Protein AF-A0A529SNG8-F1 (afdb_monomer)

Mean predicted aligned error: 4.26 Å

Sequence (43 aa):
PLGRSVLISGAVAAETSTPLVPLG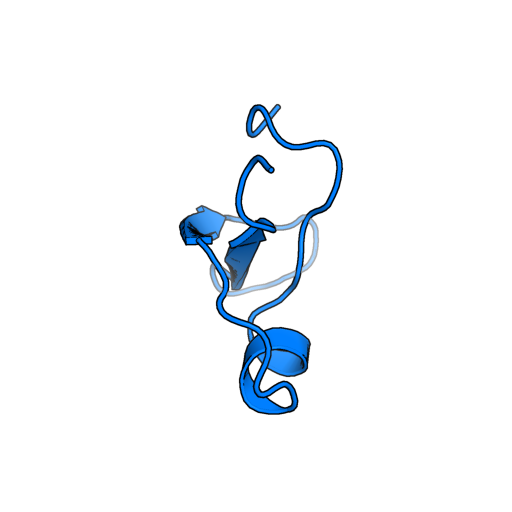EHQLRGIVRPCAVFGLPDG

Foldseek 3Di:
DLPAPDKDWPVRVVVDPQDWAWSQWDDDVPDPGTTTITHHDDD

Radius of gyration: 10.55 Å; Cα contacts (8 Å, |Δi|>4): 57; chains: 1; bounding box: 24×15×25 Å

Solvent-accessible surface area (backbone atoms only — not comparable to full-atom values): 2887 Å² total; per-residue (Å²): 131,91,86,58,98,50,80,41,48,52,74,60,57,72,78,47,89,69,80,65,39,81,72,50,72,40,82,45,93,94,47,96,57,66,41,48,34,27,27,68,66,85,129

pLDDT: mean 87.45, std 6.78, range [63.97, 94.06]

Structure (mmCIF, N/CA/C/O backbone):
data_AF-A0A529SNG8-F1
#
_entry.id   AF-A0A529SNG8-F1
#
loop_
_atom_site.group_PDB
_atom_site.id
_atom_site.type_symbol
_atom_site.label_atom_id
_atom_site.label_alt_id
_atom_site.label_comp_id
_atom_site.label_asym_id
_atom_site.label_entity_id
_atom_site.label_seq_id
_atom_site.pdbx_PDB_ins_code
_atom_site.Cartn_x
_atom_site.Cartn_y
_atom_site.Cartn_z
_atom_site.occupancy
_atom_site.B_iso_or_equiv
_atom_site.auth_seq_id
_atom_site.auth_comp_id
_atom_site.auth_asym_id
_atom_site.auth_atom_id
_atom_site.pdbx_PDB_model_num
ATOM 1 N N . PRO A 1 1 ? -5.398 10.111 -7.617 1.00 66.94 1 PRO A N 1
ATOM 2 C CA . PRO A 1 1 ? -4.958 10.113 -6.196 1.00 66.94 1 PRO A CA 1
ATOM 3 C C . PRO A 1 1 ? -5.608 8.941 -5.449 1.00 66.94 1 PRO A C 1
ATOM 5 O O . PRO A 1 1 ? -6.775 8.674 -5.704 1.00 66.94 1 PRO A O 1
ATOM 8 N N . LEU A 1 2 ? -4.881 8.228 -4.581 1.00 74.06 2 LEU A N 1
ATOM 9 C CA . LEU A 1 2 ? -5.309 6.941 -3.992 1.00 74.06 2 LEU A CA 1
ATOM 10 C C . LEU A 1 2 ? -6.419 7.037 -2.921 1.00 74.06 2 LEU A C 1
ATOM 12 O O . LEU A 1 2 ? -6.579 6.124 -2.123 1.00 74.06 2 LEU A O 1
ATOM 16 N N . GLY A 1 3 ? -7.172 8.141 -2.870 1.00 76.62 3 GLY A N 1
ATOM 17 C CA . GLY A 1 3 ? -8.312 8.305 -1.955 1.00 76.62 3 GLY A CA 1
ATOM 18 C C . GLY A 1 3 ? -7.961 8.298 -0.461 1.00 76.62 3 GLY A C 1
ATOM 19 O O . GLY A 1 3 ? -8.858 8.204 0.368 1.00 76.62 3 GLY A O 1
ATOM 20 N N . ARG A 1 4 ? -6.672 8.389 -0.110 1.00 75.62 4 ARG A N 1
ATOM 21 C CA . ARG A 1 4 ? -6.159 8.381 1.265 1.00 75.62 4 ARG A CA 1
ATOM 22 C C . ARG A 1 4 ? -5.298 9.609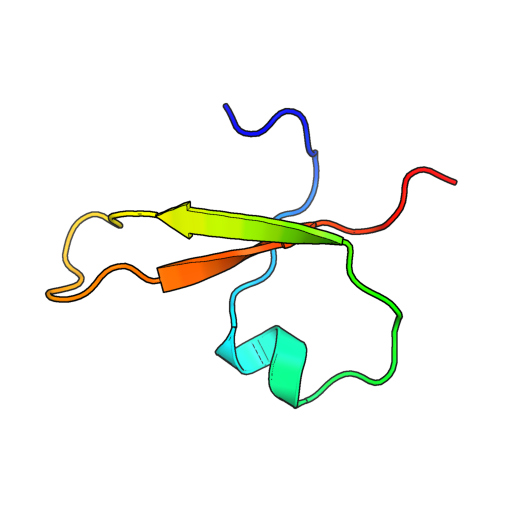 1.531 1.00 75.62 4 ARG A C 1
ATOM 24 O O . ARG A 1 4 ? -4.494 9.993 0.683 1.00 75.62 4 ARG A O 1
ATOM 31 N N . SER A 1 5 ? -5.444 10.181 2.726 1.00 81.38 5 SER A N 1
ATOM 32 C CA . SER A 1 5 ? -4.631 11.314 3.193 1.00 81.38 5 SER A CA 1
ATOM 33 C C . SER A 1 5 ? -3.210 10.904 3.581 1.00 81.38 5 SER A C 1
ATOM 35 O O . SER A 1 5 ? -2.298 11.723 3.523 1.00 81.38 5 SER A O 1
ATOM 37 N N . VAL A 1 6 ? -3.017 9.638 3.965 1.00 81.31 6 VAL A N 1
ATOM 38 C CA . VAL A 1 6 ? -1.722 9.084 4.373 1.00 81.31 6 VAL A CA 1
ATOM 39 C C . VAL A 1 6 ? -1.411 7.859 3.525 1.00 81.31 6 VAL A C 1
ATOM 41 O O . VAL A 1 6 ? -2.234 6.949 3.417 1.00 81.31 6 VAL A O 1
ATOM 44 N N . LEU A 1 7 ? -0.212 7.848 2.941 1.00 87.00 7 LEU A N 1
ATOM 45 C CA . LEU A 1 7 ? 0.343 6.729 2.186 1.00 87.00 7 LEU A CA 1
ATOM 46 C C . LEU A 1 7 ? 1.625 6.254 2.869 1.00 87.00 7 LEU A C 1
ATOM 48 O O . LEU A 1 7 ? 2.478 7.061 3.234 1.00 87.00 7 LEU A O 1
ATOM 52 N N . ILE A 1 8 ? 1.748 4.942 3.026 1.00 88.69 8 ILE A N 1
ATOM 53 C CA . ILE A 1 8 ? 2.840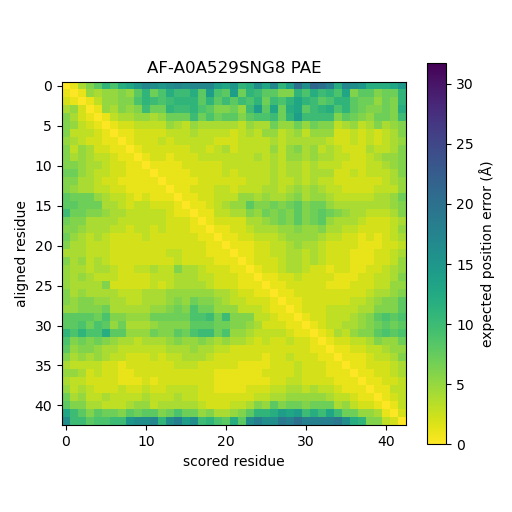 4.266 3.721 1.00 88.69 8 ILE A CA 1
ATOM 54 C C . ILE A 1 8 ? 3.512 3.303 2.741 1.00 88.69 8 ILE A C 1
ATOM 56 O O . ILE A 1 8 ? 2.842 2.573 2.010 1.00 88.69 8 ILE A O 1
ATOM 60 N N . SER A 1 9 ? 4.845 3.318 2.699 1.00 88.56 9 SER A N 1
ATOM 61 C CA . SER A 1 9 ? 5.622 2.397 1.868 1.00 88.56 9 SER A CA 1
ATOM 62 C C . SER A 1 9 ? 5.705 1.011 2.506 1.00 88.56 9 SER A C 1
ATOM 64 O O . SER A 1 9 ? 5.635 0.873 3.727 1.00 88.56 9 SER A O 1
ATOM 66 N N . GLY A 1 10 ? 5.936 -0.022 1.693 1.00 86.94 10 GLY A N 1
ATOM 67 C CA . GLY A 1 10 ? 6.122 -1.385 2.203 1.00 86.94 10 GLY A CA 1
ATOM 68 C C . GLY A 1 10 ? 7.247 -1.543 3.231 1.00 86.94 10 GLY A C 1
ATOM 69 O O . GLY A 1 10 ? 7.105 -2.336 4.153 1.00 86.94 10 GLY A O 1
ATOM 70 N N . ALA A 1 11 ? 8.324 -0.756 3.135 1.00 89.31 11 ALA A N 1
ATOM 71 C CA . ALA A 1 11 ? 9.405 -0.792 4.123 1.00 89.31 11 ALA A CA 1
ATOM 72 C C . ALA A 1 11 ? 8.934 -0.318 5.507 1.00 89.31 11 ALA A C 1
ATOM 74 O O . ALA A 1 11 ? 9.222 -0.959 6.506 1.00 89.31 11 ALA A O 1
ATOM 75 N N . VAL A 1 12 ? 8.161 0.770 5.566 1.00 90.00 12 VAL A N 1
ATOM 76 C CA . VAL A 1 12 ? 7.597 1.263 6.834 1.00 90.00 12 VAL A CA 1
ATOM 77 C C . VAL A 1 12 ? 6.503 0.323 7.346 1.00 90.00 12 VAL A C 1
ATOM 79 O O . VAL A 1 12 ? 6.400 0.102 8.547 1.00 90.00 12 VAL A O 1
ATOM 82 N N . ALA A 1 13 ? 5.716 -0.265 6.441 1.00 90.62 13 ALA A N 1
ATOM 83 C CA . ALA A 1 13 ? 4.693 -1.246 6.788 1.00 90.62 13 ALA A CA 1
ATOM 84 C C . ALA A 1 13 ? 5.272 -2.502 7.468 1.00 90.62 13 ALA A C 1
ATOM 86 O O . ALA A 1 13 ? 4.610 -3.074 8.326 1.00 90.62 13 ALA A O 1
ATOM 87 N N . ALA A 1 14 ? 6.496 -2.914 7.119 1.00 90.50 14 ALA A N 1
ATOM 88 C CA . ALA A 1 14 ? 7.157 -4.074 7.724 1.00 90.50 14 ALA A CA 1
ATOM 89 C C . ALA A 1 14 ? 7.605 -3.840 9.178 1.00 90.50 14 ALA A C 1
ATOM 91 O O . ALA A 1 14 ? 7.715 -4.791 9.945 1.00 90.50 14 ALA A O 1
ATOM 92 N N . GLU A 1 15 ? 7.837 -2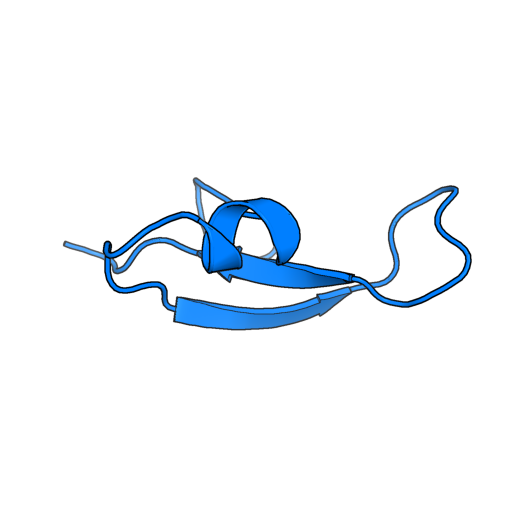.584 9.558 1.00 94.06 15 GLU A N 1
ATOM 93 C CA . GLU A 1 15 ? 8.377 -2.205 10.870 1.00 94.06 15 GLU A CA 1
ATOM 94 C C . GLU A 1 15 ? 7.285 -1.792 11.872 1.00 94.06 15 GLU A C 1
ATOM 96 O O . GLU A 1 15 ? 7.579 -1.431 13.011 1.00 94.06 15 GLU A O 1
ATOM 101 N N . THR A 1 16 ? 6.011 -1.798 11.465 1.00 90.44 16 THR A N 1
ATOM 102 C CA . THR A 1 16 ? 4.896 -1.342 12.301 1.00 90.44 16 THR A CA 1
ATOM 103 C C . THR A 1 16 ? 3.892 -2.452 12.585 1.00 90.44 16 THR A C 1
ATOM 105 O O . THR A 1 16 ? 3.527 -3.230 11.709 1.00 90.44 16 THR A O 1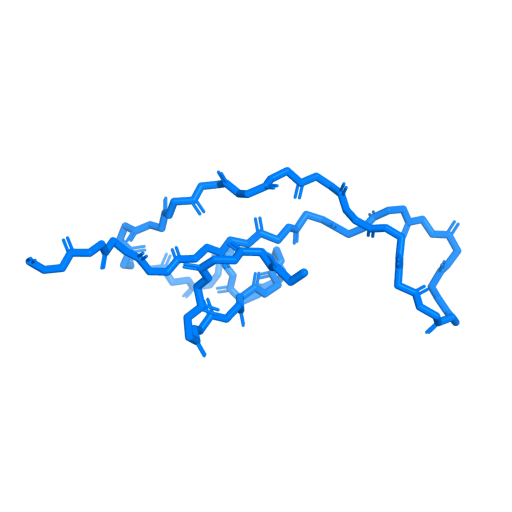
ATOM 108 N N . SER A 1 17 ? 3.392 -2.483 13.821 1.00 91.25 17 SER A N 1
ATOM 109 C CA . SER A 1 17 ? 2.306 -3.382 14.232 1.00 91.25 17 SER A CA 1
ATOM 110 C C . SER A 1 17 ? 0.913 -2.776 14.024 1.00 91.25 17 SER A C 1
ATOM 112 O O . SER A 1 17 ? -0.089 -3.443 14.278 1.00 91.25 17 SER A O 1
ATOM 114 N N . THR A 1 18 ? 0.824 -1.507 13.607 1.00 90.44 18 THR A N 1
ATOM 115 C CA . THR A 1 18 ? -0.460 -0.854 13.327 1.00 90.44 18 THR A CA 1
ATOM 116 C C . THR A 1 18 ? -1.115 -1.521 12.115 1.00 90.44 18 THR A C 1
ATOM 118 O O . THR A 1 18 ? -0.453 -1.672 11.090 1.00 90.44 18 THR A O 1
ATOM 121 N N . PRO A 1 19 ? -2.404 -1.899 12.174 1.00 89.12 19 PRO A N 1
ATOM 122 C CA . PRO A 1 19 ? -3.085 -2.489 11.028 1.00 89.12 19 PRO A CA 1
ATOM 123 C C . PRO A 1 19 ? -3.187 -1.481 9.877 1.00 89.12 19 PRO A C 1
ATOM 125 O O . PRO A 1 19 ? -3.698 -0.374 10.051 1.00 89.12 19 PRO A O 1
ATOM 128 N N . LEU A 1 20 ? -2.706 -1.878 8.697 1.00 92.19 20 LEU A N 1
ATOM 129 C CA . LEU A 1 20 ? -2.696 -1.062 7.483 1.00 92.19 20 LEU A CA 1
ATOM 130 C C . LEU A 1 20 ? -3.607 -1.653 6.403 1.00 92.19 20 LEU A C 1
ATOM 132 O O . LEU A 1 20 ? -3.757 -2.868 6.289 1.00 92.19 20 LEU A O 1
ATOM 136 N N . VAL A 1 21 ? -4.172 -0.783 5.566 1.00 92.25 21 VAL A N 1
ATOM 137 C CA . VAL A 1 21 ? -4.993 -1.166 4.412 1.00 92.25 21 VAL A CA 1
ATOM 138 C C . VAL A 1 21 ? -4.104 -1.246 3.166 1.00 92.25 21 VAL A C 1
ATOM 140 O O . VAL A 1 21 ? -3.528 -0.224 2.783 1.00 92.25 21 VAL A O 1
ATOM 143 N N . PRO A 1 22 ? -3.970 -2.407 2.499 1.00 91.12 22 PRO A N 1
ATOM 144 C CA . PRO A 1 22 ? -3.192 -2.510 1.269 1.00 91.12 22 PRO A CA 1
ATOM 145 C C . PRO A 1 22 ? -3.880 -1.749 0.128 1.00 91.12 22 PRO A C 1
ATOM 147 O O . PRO A 1 22 ? -5.059 -1.960 -0.148 1.00 91.12 22 PRO A O 1
ATOM 150 N N . LEU A 1 23 ? -3.132 -0.880 -0.558 1.00 90.81 23 LEU A N 1
ATOM 151 C CA . LEU A 1 23 ? -3.612 -0.090 -1.703 1.00 90.81 23 LEU A CA 1
ATOM 152 C C . LEU A 1 23 ? -3.041 -0.586 -3.044 1.00 90.81 23 LEU A C 1
ATOM 154 O O . LEU A 1 23 ? -3.271 0.035 -4.083 1.00 90.81 23 LEU A O 1
ATOM 158 N N . GLY A 1 24 ? -2.289 -1.690 -3.027 1.00 90.56 24 GLY A N 1
ATOM 159 C CA . GLY A 1 24 ? -1.679 -2.313 -4.203 1.00 90.56 24 GLY A CA 1
ATOM 160 C C . GLY A 1 24 ? -0.260 -1.829 -4.507 1.00 90.56 24 GLY A C 1
ATOM 161 O O . GLY A 1 24 ? 0.356 -1.097 -3.729 1.00 90.56 24 GLY A O 1
ATOM 162 N N . GLU A 1 25 ? 0.268 -2.269 -5.648 1.00 92.62 25 GLU A N 1
ATOM 163 C CA . GLU A 1 25 ? 1.585 -1.870 -6.144 1.00 92.62 25 GLU A CA 1
ATOM 164 C C . GLU A 1 25 ? 1.495 -0.667 -7.086 1.00 92.62 25 GLU A C 1
ATOM 166 O O . GLU A 1 25 ? 0.645 -0.618 -7.975 1.00 92.62 25 GLU A O 1
ATOM 171 N N . HIS A 1 26 ? 2.406 0.292 -6.916 1.00 90.62 26 HIS A N 1
ATOM 172 C CA . HIS A 1 26 ? 2.420 1.547 -7.663 1.00 90.62 26 HIS A CA 1
ATOM 173 C C . HIS A 1 26 ? 3.802 1.834 -8.239 1.00 90.62 26 HIS A C 1
ATOM 175 O O . HIS A 1 26 ? 4.820 1.713 -7.557 1.00 90.62 26 HIS A O 1
ATOM 181 N N . GLN A 1 27 ? 3.840 2.250 -9.503 1.00 90.50 27 GLN A N 1
ATOM 182 C CA . GLN A 1 27 ? 5.062 2.730 -10.144 1.00 90.50 27 GLN A CA 1
ATOM 183 C C . GLN A 1 27 ? 5.395 4.137 -9.646 1.00 90.50 27 GLN A C 1
ATOM 185 O O . GLN A 1 27 ? 4.649 5.089 -9.884 1.00 90.50 27 GLN A O 1
ATOM 190 N N . LEU A 1 28 ? 6.522 4.263 -8.947 1.00 87.19 28 LEU A N 1
ATOM 191 C CA . LEU A 1 28 ? 7.016 5.535 -8.432 1.00 87.19 28 LEU A CA 1
ATOM 192 C C . LEU A 1 28 ? 8.101 6.084 -9.358 1.00 87.19 28 LEU A C 1
ATOM 194 O O . LEU A 1 28 ? 8.970 5.353 -9.836 1.00 87.19 28 LEU A O 1
ATOM 198 N N . ARG A 1 29 ? 8.075 7.397 -9.601 1.00 89.81 29 ARG A N 1
ATOM 199 C CA . ARG A 1 29 ? 9.082 8.065 -10.434 1.00 89.81 29 ARG A CA 1
ATOM 200 C C . ARG A 1 29 ? 10.480 7.805 -9.860 1.00 89.81 29 ARG A C 1
ATOM 202 O O . ARG A 1 29 ? 10.756 8.184 -8.729 1.00 89.81 29 ARG A O 1
ATOM 209 N N . GLY A 1 30 ? 11.357 7.215 -10.671 1.00 91.81 30 GLY A N 1
ATOM 210 C CA . GLY A 1 30 ? 12.741 6.927 -10.285 1.00 91.81 30 GLY A CA 1
ATOM 211 C C . GLY A 1 30 ? 12.947 5.604 -9.541 1.00 91.81 30 GLY A C 1
ATOM 212 O O . GLY A 1 30 ? 14.076 5.323 -9.153 1.00 91.81 30 GLY A O 1
ATOM 213 N N . ILE A 1 31 ? 11.908 4.776 -9.370 1.00 87.56 31 ILE A N 1
ATOM 214 C CA . ILE A 1 31 ? 12.041 3.428 -8.809 1.00 87.56 31 ILE A CA 1
ATOM 215 C C . ILE A 1 31 ? 11.847 2.392 -9.919 1.00 87.56 31 ILE A C 1
ATOM 217 O O 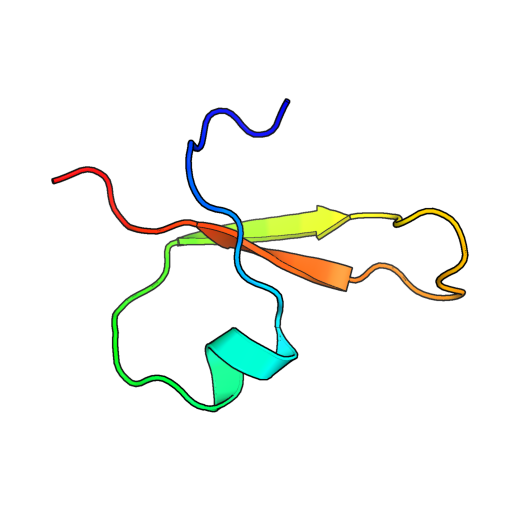. ILE A 1 31 ? 10.868 2.426 -10.654 1.00 87.56 31 ILE A O 1
ATOM 221 N N . VAL A 1 32 ? 12.795 1.458 -10.041 1.00 91.56 32 VAL A N 1
ATOM 222 C CA . VAL A 1 32 ? 12.826 0.458 -11.128 1.00 91.56 32 VAL A CA 1
ATOM 223 C C . VAL A 1 32 ? 11.680 -0.558 -11.031 1.00 91.56 32 VAL A C 1
ATOM 225 O O . VAL A 1 32 ? 11.226 -1.081 -12.048 1.00 91.56 32 VAL A O 1
ATOM 228 N N . ARG A 1 33 ? 11.208 -0.863 -9.819 1.00 89.56 33 ARG A N 1
ATOM 229 C CA . ARG A 1 33 ? 10.157 -1.860 -9.567 1.00 89.56 33 ARG A CA 1
ATOM 230 C C . ARG A 1 33 ? 8.933 -1.200 -8.925 1.00 89.56 33 ARG A C 1
ATOM 232 O O . ARG A 1 33 ? 9.106 -0.216 -8.207 1.00 89.56 33 ARG A O 1
ATOM 239 N N . PRO A 1 34 ? 7.720 -1.735 -9.147 1.00 89.31 34 PRO A N 1
ATOM 240 C CA . PRO A 1 34 ? 6.540 -1.265 -8.433 1.00 89.31 34 PRO A CA 1
ATOM 241 C C . PRO A 1 34 ? 6.757 -1.332 -6.917 1.00 89.31 34 PRO A C 1
ATOM 243 O O . PRO A 1 34 ? 7.370 -2.272 -6.409 1.00 89.31 34 PRO A O 1
ATOM 246 N N . CYS A 1 35 ? 6.259 -0.335 -6.192 1.00 91.00 35 CYS A N 1
ATOM 247 C CA . CYS A 1 35 ? 6.295 -0.309 -4.737 1.00 91.00 35 CYS A CA 1
ATOM 248 C C . CYS A 1 35 ? 4.914 -0.630 -4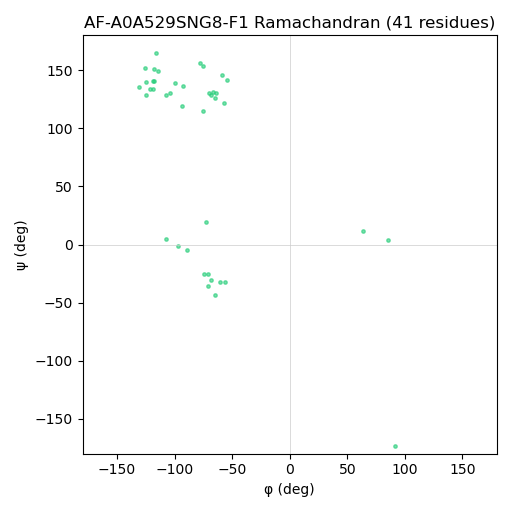.180 1.00 91.00 35 CYS A C 1
ATOM 250 O O . CYS A 1 35 ? 3.935 0.009 -4.561 1.00 91.00 35 CYS A O 1
ATOM 252 N N . ALA A 1 36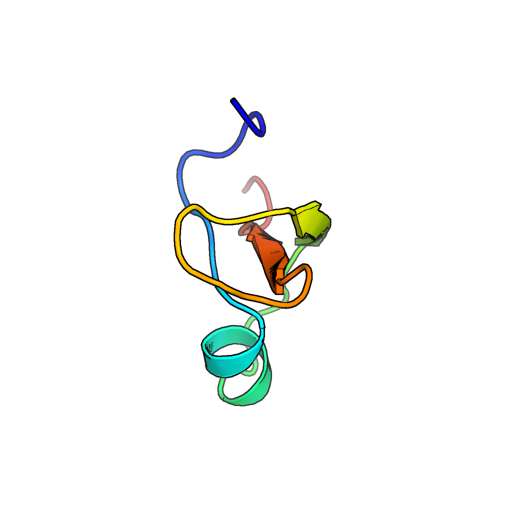 ? 4.842 -1.560 -3.232 1.00 92.56 36 ALA A N 1
ATOM 253 C CA . ALA A 1 36 ? 3.637 -1.752 -2.440 1.00 92.56 36 ALA A CA 1
ATOM 254 C C . ALA A 1 36 ? 3.352 -0.495 -1.599 1.00 92.56 36 ALA A C 1
ATOM 256 O O . ALA A 1 36 ? 4.242 0.019 -0.909 1.00 92.56 36 ALA A O 1
ATOM 257 N N . VAL A 1 37 ? 2.112 -0.012 -1.670 1.00 92.62 37 VAL A N 1
ATOM 258 C CA . VAL A 1 37 ? 1.623 1.149 -0.921 1.00 92.62 37 VAL A CA 1
ATOM 259 C C . VAL A 1 37 ? 0.477 0.720 -0.016 1.00 92.62 37 VAL A C 1
ATOM 261 O O . VAL A 1 37 ? -0.388 -0.071 -0.395 1.00 92.62 37 VAL A O 1
ATOM 264 N N . PHE A 1 38 ? 0.464 1.285 1.181 1.00 93.25 38 PHE A N 1
ATOM 265 C CA . PHE A 1 38 ? -0.513 1.029 2.223 1.00 93.25 38 PHE A CA 1
ATOM 266 C C . PHE A 1 38 ? -1.135 2.349 2.683 1.00 93.25 38 PHE A C 1
ATOM 268 O O . PHE A 1 38 ? -0.509 3.403 2.600 1.00 93.25 38 PHE A O 1
ATOM 275 N N . GLY A 1 39 ? -2.370 2.304 3.160 1.00 92.38 39 GLY A N 1
ATOM 276 C CA . GLY A 1 39 ? -3.046 3.417 3.816 1.00 92.38 39 GLY A CA 1
ATOM 277 C C . GLY A 1 39 ? -3.355 3.082 5.268 1.00 92.38 39 GLY A C 1
ATOM 278 O O . GLY A 1 39 ? -3.329 1.916 5.666 1.00 92.38 39 GLY A O 1
ATOM 279 N N . LEU A 1 40 ? -3.687 4.099 6.056 1.00 90.00 40 LEU A N 1
ATOM 280 C CA . LEU A 1 40 ? -4.306 3.874 7.361 1.00 90.00 40 LEU A CA 1
ATOM 281 C C . LEU A 1 40 ? -5.783 3.473 7.183 1.00 90.00 40 LEU A C 1
ATOM 283 O O . LEU A 1 40 ? -6.389 3.831 6.163 1.00 90.00 40 LEU A O 1
ATOM 287 N N . PRO A 1 41 ? -6.364 2.726 8.139 1.00 85.44 41 PRO A N 1
ATOM 288 C CA . PRO A 1 41 ? -7.803 2.505 8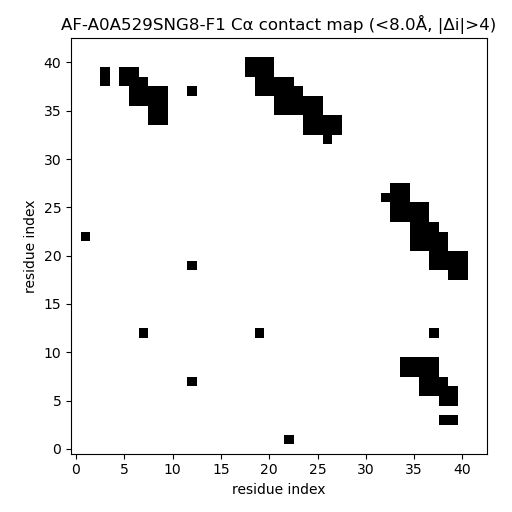.188 1.00 85.44 41 PRO A CA 1
ATOM 289 C C . PRO A 1 41 ? -8.529 3.847 8.306 1.00 85.44 41 PRO A C 1
ATOM 291 O O . PRO A 1 41 ? -8.028 4.763 8.962 1.00 85.44 41 PRO A O 1
ATOM 294 N N . ASP A 1 42 ? -9.705 3.959 7.692 1.00 78.88 42 ASP A N 1
ATOM 295 C CA . ASP A 1 42 ? -10.609 5.050 8.054 1.00 78.88 42 ASP A CA 1
ATOM 296 C C . ASP A 1 42 ? -11.136 4.754 9.462 1.00 78.88 42 ASP A C 1
ATOM 298 O O . ASP A 1 42 ? -11.512 3.611 9.741 1.00 78.88 42 ASP A O 1
ATOM 302 N N . GLY A 1 43 ? -11.063 5.747 10.349 1.00 63.97 43 GLY A N 1
ATOM 303 C CA . GLY A 1 43 ? -11.580 5.654 11.718 1.00 63.97 43 GLY A CA 1
ATOM 304 C C . GLY A 1 43 ? -13.099 5.635 11.784 1.00 63.97 43 GLY A C 1
ATOM 305 O O . GLY A 1 43 ? -13.742 6.132 10.831 1.00 63.97 43 GLY A O 1
#

Nearest PDB structures (foldseek):
  3mr7-assembly2_C-2  TM=7.105E-01  e=8.303E-02  Ruegeria pomeroyi DSS-3
  3mr7-assembly1_B  TM=7.009E-01  e=1.150E-01  Ruegeria pomeroyi DSS-3
  3r5g-assembly2_B  TM=8.291E-01  e=4.231E-01  Pseudomonas aeruginosa
  1ybu-assembly2_C  TM=7.779E-01  e=1.661E+00  Mycobacterium tuberculosis H37Rv
  3et6-assembly1_B  TM=5.747E-01  e=6.523E+00  Chlamydomonas reinhardtii

Secondary structure (DSSP, 8-state):
--S-S-EEEHHHHHT--S--EEEEEE--TT-SS-EEEEEPPP-